Protein AF-A0A662KY91-F1 (afdb_monomer)

pLDDT: mean 83.4, std 20.39, range [31.28, 98.5]

Radius of gyration: 20.88 Å; Cα contacts (8 Å, |Δi|>4): 262; chains: 1; bounding box: 32×58×52 Å

Solvent-accessible surface area (backbone atoms only — not comparable to full-atom values): 8639 Å² total; per-residue (Å²): 140,82,84,77,81,86,78,85,77,77,88,60,92,88,46,69,69,67,54,53,57,55,54,56,56,57,57,70,71,52,70,97,70,86,84,88,83,86,52,98,46,57,72,46,75,67,44,75,39,77,42,75,89,84,44,33,33,39,35,35,22,29,34,36,45,90,47,102,51,43,22,20,36,40,35,37,24,41,82,86,67,49,78,77,49,74,45,73,75,46,98,53,47,27,42,46,78,48,68,49,73,60,87,64,37,36,40,36,31,31,40,36,57,78,52,101,88,41,69,36,57,32,46,35,38,28,37,85,88,71,49,65,74,32,42,34,44,72,99,40,73,47,75,114

Structure (mmCIF, N/CA/C/O backbone):
data_AF-A0A662KY91-F1
#
_entry.id   AF-A0A662KY91-F1
#
loop_
_atom_site.group_PDB
_atom_site.id
_atom_site.type_symbol
_atom_site.label_atom_id
_atom_site.label_alt_id
_atom_site.label_comp_id
_atom_site.label_asym_id
_atom_site.label_entity_id
_atom_site.label_seq_id
_atom_site.pdbx_PDB_ins_code
_atom_site.Cartn_x
_atom_site.Cartn_y
_atom_site.Cartn_z
_atom_site.occupancy
_atom_site.B_iso_or_equiv
_atom_site.auth_seq_id
_atom_site.auth_comp_id
_atom_site.auth_asym_id
_atom_site.auth_atom_id
_atom_site.pdbx_PDB_model_num
ATOM 1 N N . MET A 1 1 ? 10.732 13.216 19.078 1.00 33.41 1 MET A N 1
ATOM 2 C CA . MET A 1 1 ? 10.854 14.626 19.510 1.00 33.41 1 MET A CA 1
ATOM 3 C C . MET A 1 1 ? 9.968 15.454 18.587 1.00 33.41 1 MET A C 1
ATOM 5 O O . MET A 1 1 ? 10.326 15.620 17.434 1.00 33.41 1 MET A O 1
ATOM 9 N N . PHE A 1 2 ? 8.774 15.862 19.028 1.00 36.97 2 PHE A N 1
ATOM 10 C CA . PHE A 1 2 ? 7.861 16.677 18.212 1.00 36.97 2 PHE A CA 1
ATOM 11 C C . PHE A 1 2 ? 7.957 18.136 18.659 1.00 36.97 2 PHE A C 1
ATOM 13 O O . PHE A 1 2 ? 7.791 18.439 19.840 1.00 36.97 2 PHE A O 1
ATOM 20 N N . TYR A 1 3 ? 8.255 19.030 17.718 1.00 35.94 3 TYR A N 1
ATOM 21 C CA . TYR A 1 3 ? 8.242 20.470 17.944 1.00 35.94 3 TYR A CA 1
ATOM 22 C C . TYR A 1 3 ? 6.796 20.936 18.143 1.00 35.94 3 TYR A C 1
ATOM 24 O O . TYR A 1 3 ? 6.001 20.938 17.206 1.00 35.94 3 TYR A O 1
ATOM 32 N N . LEU A 1 4 ? 6.453 21.367 19.359 1.00 36.75 4 LEU A N 1
ATOM 33 C CA . LEU A 1 4 ? 5.312 22.257 19.560 1.00 36.75 4 LEU A CA 1
ATOM 34 C C . LEU A 1 4 ? 5.690 23.630 18.996 1.00 36.75 4 LEU A C 1
ATOM 36 O O . LEU A 1 4 ? 6.616 24.281 19.484 1.00 36.75 4 LEU A O 1
ATOM 40 N N . ASN A 1 5 ? 4.980 24.049 17.950 1.00 31.28 5 ASN A N 1
ATOM 41 C CA . ASN A 1 5 ? 5.149 25.350 17.320 1.00 31.28 5 ASN A CA 1
ATOM 42 C C . ASN A 1 5 ? 4.713 26.442 18.317 1.00 31.28 5 ASN A C 1
ATOM 44 O O . ASN A 1 5 ? 3.534 26.582 18.644 1.00 31.28 5 ASN A O 1
ATOM 48 N N . ARG A 1 6 ? 5.687 27.162 18.878 1.00 40.31 6 ARG A N 1
ATOM 49 C CA . ARG A 1 6 ? 5.543 28.006 20.076 1.00 40.31 6 ARG A CA 1
ATOM 50 C C . ARG A 1 6 ? 5.074 29.438 19.751 1.00 40.31 6 ARG A C 1
ATOM 52 O O . ARG A 1 6 ? 5.599 30.387 20.321 1.00 40.31 6 ARG A O 1
ATOM 59 N N . PHE A 1 7 ? 4.112 29.606 18.836 1.00 37.84 7 PHE A N 1
ATOM 60 C CA . PHE A 1 7 ? 3.674 30.936 18.361 1.00 37.84 7 PHE A CA 1
ATOM 61 C C . PHE A 1 7 ? 2.324 31.446 18.894 1.00 37.84 7 PHE A C 1
ATOM 63 O O . PHE A 1 7 ? 1.980 32.595 18.637 1.00 37.84 7 PHE A O 1
ATOM 70 N N . TYR A 1 8 ? 1.601 30.685 19.719 1.00 39.38 8 TYR A N 1
ATOM 71 C CA . TYR A 1 8 ? 0.371 31.168 20.365 1.00 39.38 8 TYR A CA 1
ATOM 72 C C . TYR A 1 8 ? 0.540 31.338 21.876 1.00 39.38 8 TYR A C 1
ATOM 74 O O . TYR A 1 8 ? -0.105 30.662 22.664 1.00 39.38 8 TYR A O 1
ATOM 82 N N . GLN A 1 9 ? 1.410 32.257 22.296 1.00 42.28 9 GLN A N 1
ATOM 83 C CA . GLN A 1 9 ? 1.286 32.890 23.615 1.00 42.28 9 GLN A CA 1
ATOM 84 C C . GLN A 1 9 ? 1.541 34.391 23.496 1.00 42.28 9 GLN A C 1
ATOM 86 O O . GLN A 1 9 ? 2.521 34.932 24.005 1.00 42.28 9 GLN A O 1
ATOM 91 N N . LYS A 1 10 ? 0.634 35.088 22.804 1.00 43.25 10 LYS A N 1
ATOM 92 C CA . LYS A 1 10 ? 0.486 36.531 22.990 1.00 43.25 10 LYS A CA 1
ATOM 93 C C . LYS A 1 10 ? -0.515 36.720 24.126 1.00 43.25 10 LYS A C 1
ATOM 95 O O . LYS A 1 10 ? -1.705 36.488 23.954 1.00 43.25 10 LYS A O 1
ATOM 100 N N . LYS A 1 11 ? 0.009 37.057 25.304 1.00 45.81 11 LYS A N 1
ATOM 101 C CA . LYS A 1 11 ? -0.740 37.308 26.539 1.00 45.81 11 LYS A CA 1
ATOM 102 C C . LYS A 1 11 ? -1.726 38.462 26.312 1.00 45.81 11 LYS A C 1
ATOM 104 O O . LYS A 1 11 ? -1.330 39.625 26.340 1.00 45.81 11 LYS A O 1
ATOM 109 N N . LEU A 1 12 ? -2.987 38.141 26.037 1.00 39.34 12 LEU A N 1
ATOM 110 C CA . LEU A 1 12 ? -4.095 39.090 26.068 1.00 39.34 12 LEU A CA 1
ATOM 111 C C . LEU A 1 12 ? -4.756 38.947 27.436 1.00 39.34 12 LEU A C 1
ATOM 113 O O . LEU A 1 12 ? -5.379 37.932 27.730 1.00 39.34 12 LEU A O 1
ATOM 117 N N . HIS A 1 13 ? -4.566 39.949 28.290 1.00 43.84 13 HIS A N 1
ATOM 118 C CA . HIS A 1 13 ? -5.242 40.015 29.579 1.00 43.84 13 HIS A CA 1
ATOM 119 C C . HIS A 1 13 ? -6.764 40.043 29.344 1.00 43.84 13 HIS A C 1
ATOM 121 O O . HIS A 1 13 ? -7.266 40.987 28.737 1.00 43.84 13 HIS A O 1
ATOM 127 N N . GLY A 1 14 ? -7.470 38.998 29.797 1.00 47.91 14 GLY A N 1
ATOM 128 C CA . GLY A 1 14 ? -8.937 38.892 29.760 1.00 47.91 14 GLY A CA 1
ATOM 129 C C . GLY A 1 14 ? -9.536 37.806 28.851 1.00 47.91 1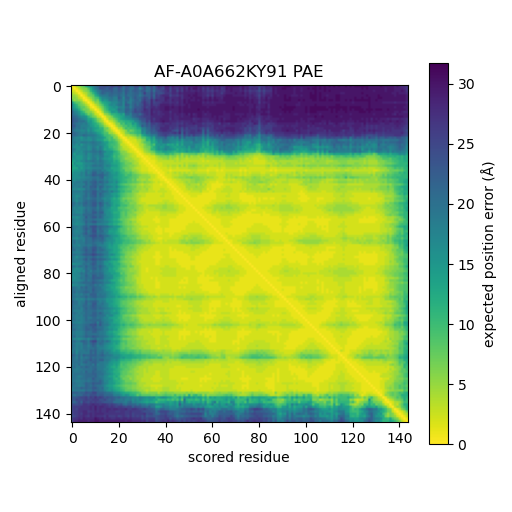4 GLY A C 1
ATOM 130 O O . GLY A 1 14 ? -10.755 37.730 28.763 1.00 47.91 14 GLY A O 1
ATOM 131 N N . VAL A 1 15 ? -8.727 36.969 28.185 1.00 49.81 15 VAL A N 1
ATOM 132 C CA . VAL A 1 15 ? -9.202 35.935 27.225 1.00 49.81 15 VAL A CA 1
ATOM 133 C C . VAL A 1 15 ? -8.972 34.495 27.726 1.00 49.81 15 VAL A C 1
ATOM 135 O O . VAL A 1 15 ? -9.188 33.530 26.996 1.00 49.81 15 VAL A O 1
ATOM 138 N N . ASP A 1 16 ? -8.541 34.329 28.978 1.00 53.62 16 ASP A N 1
ATOM 139 C CA . ASP A 1 16 ? -8.034 33.048 29.490 1.00 53.62 16 ASP A CA 1
ATOM 140 C C . ASP A 1 16 ? -9.100 31.927 29.520 1.00 53.62 16 ASP A C 1
ATOM 142 O O . ASP A 1 16 ? -8.768 30.768 29.286 1.00 53.62 16 ASP A O 1
ATOM 146 N N . GLU A 1 17 ? -10.387 32.249 29.706 1.00 50.28 17 GLU A N 1
ATOM 147 C CA . GLU A 1 17 ? -11.482 31.257 29.699 1.00 50.28 17 GLU A CA 1
ATOM 148 C C . GLU A 1 17 ? -11.971 30.873 28.292 1.00 50.28 17 GLU A C 1
ATOM 150 O O . GLU A 1 17 ? -12.304 29.713 28.044 1.00 50.28 17 GLU A O 1
ATOM 155 N N . ILE A 1 18 ? -11.983 31.816 27.342 1.00 49.41 18 ILE A N 1
ATOM 156 C CA . ILE A 1 18 ? -12.466 31.562 25.972 1.00 49.41 18 ILE A CA 1
ATOM 157 C C . ILE A 1 18 ? -11.443 30.719 25.194 1.00 49.41 18 ILE A C 1
ATOM 159 O O . ILE A 1 18 ? -11.827 29.809 24.463 1.00 49.41 18 ILE A O 1
ATOM 163 N N . VAL A 1 19 ? -10.141 30.951 25.404 1.00 54.84 19 VAL A N 1
ATOM 164 C CA . VAL A 1 19 ? -9.068 30.166 24.761 1.00 54.84 19 VAL A CA 1
ATOM 165 C C . VAL A 1 19 ? -8.931 28.766 25.379 1.00 54.84 19 VAL A C 1
ATOM 167 O O . VAL A 1 19 ? -8.580 27.816 24.680 1.00 54.84 19 VAL A O 1
ATOM 170 N N . ALA A 1 20 ? -9.225 28.599 26.674 1.00 50.56 20 ALA A N 1
ATOM 171 C CA . ALA A 1 20 ? -9.127 27.298 27.342 1.00 50.56 20 ALA A CA 1
ATOM 172 C C . ALA A 1 20 ? -10.150 26.276 26.812 1.00 50.56 20 ALA A C 1
ATOM 174 O O . ALA A 1 20 ? -9.800 25.109 26.613 1.00 50.56 20 ALA A O 1
ATOM 175 N N . ASN A 1 21 ? -11.382 26.713 26.528 1.00 51.31 21 ASN A N 1
ATOM 176 C CA . ASN A 1 21 ? -12.410 25.849 25.939 1.00 51.31 21 ASN A CA 1
ATOM 177 C C . ASN A 1 21 ? -12.058 25.440 24.499 1.00 51.31 21 ASN A C 1
ATOM 179 O O . ASN A 1 21 ? -12.164 24.261 24.161 1.00 51.31 21 ASN A O 1
ATOM 183 N N . ASP A 1 22 ? -11.527 26.370 23.702 1.00 59.88 22 ASP A N 1
ATOM 184 C CA . ASP A 1 22 ? -11.121 26.138 22.308 1.00 59.88 22 ASP A CA 1
ATOM 185 C C . ASP A 1 22 ? -9.958 25.121 22.200 1.00 59.88 22 ASP A C 1
ATOM 187 O O . ASP A 1 22 ? -9.944 24.219 21.359 1.00 59.88 22 ASP A O 1
ATOM 191 N N . LEU A 1 23 ? -9.010 25.154 23.146 1.00 61.56 23 LEU A N 1
ATOM 192 C CA . LEU A 1 23 ? -7.914 24.176 23.222 1.00 61.56 23 LEU A CA 1
ATOM 193 C C . LEU A 1 23 ? -8.380 22.752 23.575 1.00 61.56 23 LEU A C 1
ATOM 195 O O . LEU A 1 23 ? -7.722 21.782 23.184 1.00 61.56 23 LEU A O 1
ATOM 199 N N . SER A 1 24 ? -9.487 22.603 24.309 1.00 64.50 24 SER A N 1
ATOM 200 C CA . SER A 1 24 ? -10.045 21.290 24.663 1.00 64.50 24 SER A CA 1
ATOM 201 C C . SER A 1 24 ? -10.682 20.589 23.457 1.00 64.50 24 SER A C 1
ATOM 203 O O . SER A 1 24 ? -10.538 19.375 23.291 1.00 64.50 24 SER A O 1
ATOM 205 N N . ASP A 1 25 ? -11.292 21.354 22.551 1.00 67.94 25 ASP A N 1
ATOM 206 C CA . ASP A 1 25 ? -11.860 20.835 21.309 1.00 67.94 25 ASP A CA 1
ATOM 207 C C . ASP A 1 25 ? -10.765 20.489 20.291 1.00 67.94 25 ASP A C 1
ATOM 209 O O . ASP A 1 25 ? -10.853 19.464 19.611 1.00 67.94 25 ASP A O 1
ATOM 213 N N . LEU A 1 26 ? -9.648 21.225 20.286 1.00 66.19 26 LEU A N 1
ATOM 214 C CA . LEU A 1 26 ? -8.447 20.852 19.526 1.00 66.19 26 LEU A CA 1
ATOM 215 C C . LEU A 1 26 ? -7.823 19.527 19.998 1.00 66.19 26 LEU A C 1
ATOM 217 O O . LEU A 1 26 ? -7.213 18.811 19.201 1.00 66.19 26 LEU A O 1
ATOM 221 N N . GLN A 1 27 ? -7.977 19.155 21.274 1.00 65.62 27 GLN A N 1
ATOM 222 C CA . GLN A 1 27 ? -7.542 17.837 21.750 1.00 65.62 27 GLN A CA 1
ATOM 223 C C . GLN A 1 27 ? -8.408 16.699 21.195 1.00 65.62 27 GLN A C 1
ATOM 225 O O . GLN A 1 27 ? -7.875 15.613 20.972 1.00 65.62 27 GLN A O 1
ATOM 230 N N . LYS A 1 28 ? -9.693 16.945 20.896 1.00 69.31 28 LYS A N 1
ATOM 231 C CA . LYS A 1 28 ? -10.591 15.968 20.247 1.00 69.31 28 LYS A CA 1
ATOM 232 C C . LYS A 1 28 ? -10.263 15.749 18.767 1.00 69.31 28 LYS A C 1
ATOM 234 O O . LYS A 1 28 ? -10.613 14.709 18.219 1.00 69.31 28 LYS A O 1
ATOM 239 N N . LEU A 1 29 ? -9.574 16.698 18.130 1.00 78.56 29 LEU A N 1
ATOM 240 C CA . LEU A 1 29 ? -9.100 16.583 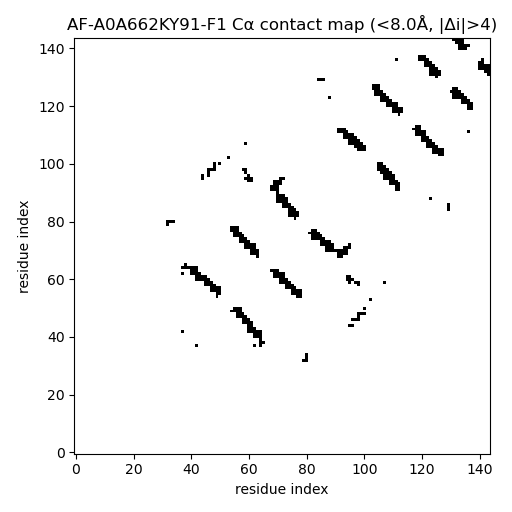16.745 1.00 78.56 29 LEU A CA 1
ATOM 241 C C . LEU A 1 29 ? -7.805 15.769 16.614 1.00 78.56 29 LEU A C 1
ATOM 243 O O . LEU A 1 29 ? -7.369 15.483 15.497 1.00 78.56 29 LEU A O 1
ATOM 247 N N . LYS A 1 30 ? -7.169 15.390 17.730 1.00 79.44 30 LYS A N 1
ATOM 248 C CA . LYS A 1 30 ? -5.980 14.539 17.688 1.00 79.44 30 LYS A CA 1
ATOM 249 C C . LYS A 1 30 ? -6.378 13.120 17.272 1.00 79.44 30 LYS A C 1
ATOM 251 O O . LYS A 1 30 ? -7.332 12.571 17.827 1.00 79.44 30 LYS A O 1
ATOM 256 N N . PRO A 1 31 ? -5.650 12.497 16.331 1.00 86.38 31 PRO A N 1
ATOM 257 C CA . PRO A 1 31 ? -5.912 11.111 15.979 1.00 86.38 31 PRO A CA 1
ATOM 258 C C . PRO A 1 31 ? -5.680 10.214 17.203 1.00 86.38 31 PRO A C 1
ATOM 260 O O . PRO A 1 31 ? -4.774 10.469 17.998 1.00 86.38 31 PRO A O 1
ATOM 263 N N . LYS A 1 32 ? -6.487 9.152 17.349 1.00 88.12 32 LYS A N 1
ATOM 264 C CA . LYS A 1 32 ? -6.322 8.173 18.442 1.00 88.12 32 LYS A CA 1
ATOM 265 C C . LYS A 1 32 ? -4.931 7.537 18.430 1.00 88.12 32 LYS A C 1
ATOM 267 O O . LYS A 1 32 ? -4.348 7.313 19.483 1.00 88.12 32 LYS A O 1
ATOM 272 N N . TRP A 1 33 ? -4.416 7.274 17.236 1.00 92.81 33 TRP A N 1
ATOM 273 C CA . TRP A 1 33 ? -3.054 6.835 16.980 1.00 92.81 33 TRP A CA 1
ATOM 274 C C . TRP A 1 33 ? -2.608 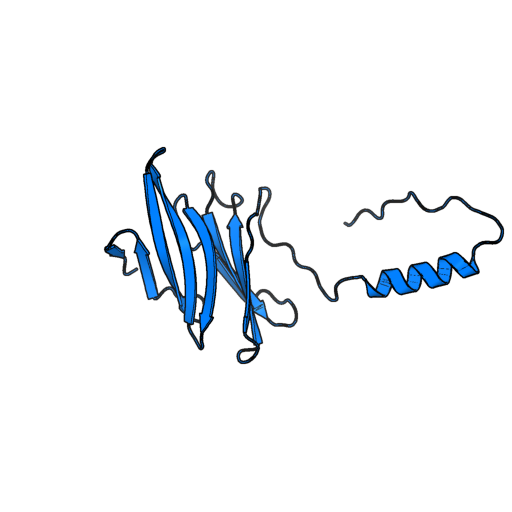7.374 15.621 1.00 92.81 33 TRP A C 1
ATOM 276 O O . TRP A 1 33 ? -3.433 7.648 14.747 1.00 92.81 33 TRP A O 1
ATOM 286 N N . SER A 1 34 ? -1.301 7.531 15.439 1.00 91.50 34 SER A N 1
ATOM 287 C CA . SER A 1 34 ? -0.695 7.792 14.137 1.00 91.50 34 SER A CA 1
ATOM 288 C C . SER A 1 34 ? 0.617 7.026 14.018 1.00 91.50 34 SER A C 1
ATOM 290 O O . SER A 1 34 ? 1.389 6.933 14.973 1.00 91.50 34 SER A O 1
ATOM 292 N N . HIS A 1 35 ? 0.861 6.484 12.828 1.00 88.75 35 HIS A N 1
ATOM 293 C CA . HIS A 1 35 ? 2.094 5.788 12.493 1.00 88.75 35 HIS A CA 1
ATOM 294 C C . HIS A 1 35 ? 2.682 6.368 11.216 1.00 88.75 35 HIS A C 1
ATOM 296 O O . HIS A 1 35 ? 1.960 6.705 10.279 1.00 88.75 35 HIS A O 1
ATOM 302 N N . PHE A 1 36 ? 4.006 6.461 11.203 1.00 91.62 36 PHE A N 1
ATOM 303 C CA . PHE A 1 36 ? 4.785 6.730 10.007 1.00 91.62 36 PHE A CA 1
ATOM 304 C C . PHE A 1 36 ? 5.440 5.419 9.592 1.00 91.62 36 PHE A C 1
ATOM 306 O O . PHE A 1 36 ? 5.884 4.647 10.444 1.00 91.62 36 PHE A O 1
ATOM 313 N N . TRP A 1 37 ? 5.476 5.163 8.293 1.00 95.75 37 TRP A N 1
ATOM 314 C CA . TRP A 1 37 ? 6.145 4.008 7.721 1.00 95.75 37 TRP A CA 1
ATOM 315 C C . TRP A 1 37 ? 6.905 4.460 6.481 1.00 95.75 37 TRP A C 1
ATOM 317 O O . TRP A 1 37 ? 6.378 5.255 5.706 1.00 95.75 37 TRP A O 1
ATOM 327 N N . GLY A 1 38 ? 8.132 3.971 6.326 1.00 94.81 38 GLY A N 1
ATOM 328 C CA . GLY A 1 38 ? 9.077 4.438 5.318 1.00 94.81 38 GLY A CA 1
ATOM 329 C C . GLY A 1 38 ? 10.476 4.593 5.907 1.00 94.81 38 GLY A C 1
ATOM 330 O O . GLY A 1 38 ? 10.747 4.128 7.018 1.00 94.81 38 GLY A O 1
ATOM 331 N N . GLY A 1 39 ? 11.356 5.239 5.153 1.00 93.94 39 GLY A N 1
ATOM 332 C CA . GLY A 1 39 ? 12.706 5.608 5.577 1.00 93.94 39 GLY A CA 1
ATOM 333 C C . GLY A 1 39 ? 12.971 7.085 5.300 1.00 93.94 39 GLY A C 1
ATOM 334 O O . GLY A 1 39 ? 12.064 7.907 5.368 1.00 93.94 39 GLY A O 1
ATOM 335 N N . ASP A 1 40 ? 14.215 7.427 4.969 1.00 92.19 40 ASP A N 1
ATOM 336 C CA . ASP A 1 40 ? 14.641 8.829 4.835 1.00 92.19 40 ASP A CA 1
ATOM 337 C C . ASP A 1 40 ? 14.280 9.471 3.479 1.00 92.19 40 ASP A C 1
ATOM 339 O O . ASP A 1 40 ? 14.744 10.567 3.160 1.00 92.19 40 ASP A O 1
ATOM 343 N N . HIS A 1 41 ? 13.482 8.793 2.651 1.00 94.19 41 HIS A N 1
ATOM 344 C CA . HIS A 1 41 ? 13.035 9.292 1.352 1.00 94.19 41 HIS A CA 1
ATOM 345 C C . HIS A 1 41 ? 11.505 9.357 1.277 1.00 94.19 41 HIS A C 1
ATOM 347 O O . HIS A 1 41 ? 10.795 9.322 2.269 1.00 94.19 41 HIS A O 1
ATOM 353 N N . MET A 1 42 ? 10.997 9.584 0.069 1.00 91.69 42 MET A N 1
ATOM 354 C CA . MET A 1 42 ? 9.596 9.869 -0.187 1.00 91.69 42 MET A CA 1
ATOM 355 C C . MET A 1 42 ? 8.740 8.600 -0.212 1.00 91.69 42 MET A C 1
ATOM 357 O O . MET A 1 42 ? 9.001 7.679 -0.992 1.00 91.69 42 MET A O 1
ATOM 361 N N . GLU A 1 43 ? 7.624 8.659 0.511 1.00 95.75 43 GLU A N 1
ATOM 362 C CA . GLU A 1 43 ? 6.439 7.828 0.315 1.00 95.75 43 GLU A CA 1
ATOM 363 C C . GLU A 1 43 ? 5.311 8.656 -0.311 1.00 95.75 43 GLU A C 1
ATOM 365 O O . GLU A 1 43 ? 5.080 9.808 0.065 1.00 95.75 43 GLU A O 1
ATOM 370 N N . ARG A 1 44 ? 4.592 8.087 -1.284 1.00 95.12 44 ARG A N 1
ATOM 371 C CA . ARG A 1 44 ? 3.503 8.789 -1.981 1.00 95.12 44 ARG A CA 1
ATOM 372 C C . ARG A 1 44 ? 2.395 7.860 -2.466 1.00 95.12 44 ARG A C 1
ATOM 374 O O . ARG A 1 44 ? 2.540 6.641 -2.478 1.00 95.12 44 ARG A O 1
ATOM 381 N N . GLU A 1 45 ? 1.300 8.483 -2.905 1.00 95.31 45 GLU A N 1
ATOM 382 C CA . GLU A 1 45 ? 0.192 7.844 -3.636 1.00 95.31 45 GLU A CA 1
ATOM 383 C C . GLU A 1 45 ? -0.500 6.708 -2.869 1.00 95.31 45 GLU A C 1
ATOM 385 O O . GLU A 1 45 ? -0.993 5.748 -3.467 1.00 95.31 45 GLU A O 1
ATOM 390 N N . SER A 1 46 ? -0.593 6.840 -1.543 1.00 95.56 46 SER A N 1
ATOM 391 C CA . SER A 1 46 ? -1.152 5.797 -0.692 1.00 95.56 46 SER A CA 1
ATOM 392 C C . SER A 1 46 ? -2.618 5.467 -1.010 1.00 95.56 46 SER A C 1
ATOM 394 O O . SER A 1 46 ? -3.398 6.300 -1.491 1.00 95.56 46 SER A O 1
ATOM 396 N N . LYS A 1 47 ? -2.983 4.206 -0.776 1.00 97.75 47 LYS A N 1
ATOM 397 C CA . LYS A 1 47 ? -4.342 3.656 -0.830 1.00 97.75 47 LYS A CA 1
ATOM 398 C C . LYS A 1 47 ? -4.605 2.911 0.467 1.00 97.75 47 LYS A C 1
ATOM 400 O O . LYS A 1 47 ? -3.679 2.371 1.063 1.00 97.75 47 LYS A O 1
ATOM 405 N N . ILE A 1 48 ? -5.864 2.870 0.883 1.00 97.69 48 ILE A N 1
ATOM 406 C CA . ILE A 1 48 ? -6.291 2.186 2.101 1.00 97.69 48 ILE A CA 1
ATOM 407 C C . ILE A 1 48 ? -7.477 1.278 1.798 1.00 97.69 48 ILE A C 1
ATOM 409 O O . ILE A 1 48 ? -8.377 1.655 1.048 1.00 97.69 48 ILE A O 1
ATOM 413 N N . TYR A 1 49 ? -7.483 0.105 2.417 1.00 98.25 49 TYR A N 1
ATOM 414 C CA . TYR A 1 49 ? -8.627 -0.790 2.477 1.00 98.25 49 TYR A CA 1
ATOM 415 C C . TYR A 1 49 ? -8.829 -1.244 3.923 1.00 98.25 49 TYR A C 1
ATOM 417 O O . TYR A 1 49 ? -7.877 -1.665 4.575 1.00 98.25 49 TYR A O 1
ATOM 425 N N . VAL A 1 50 ? -10.057 -1.150 4.436 1.00 97.94 50 VAL A N 1
ATOM 426 C CA . VAL A 1 50 ? -10.397 -1.591 5.796 1.00 97.94 50 VAL A CA 1
ATOM 427 C C . VAL A 1 50 ? -11.276 -2.827 5.696 1.00 97.94 50 VAL A C 1
ATOM 429 O O . VAL A 1 50 ? -12.453 -2.726 5.350 1.00 97.94 50 VAL A O 1
ATOM 432 N N . ASP A 1 51 ? -10.704 -3.976 6.037 1.00 96.38 51 ASP A N 1
ATOM 433 C CA . ASP A 1 51 ? -11.438 -5.226 6.172 1.00 96.38 51 ASP A CA 1
ATOM 434 C C . ASP A 1 51 ? -12.032 -5.298 7.583 1.00 96.38 51 ASP A C 1
ATOM 436 O O . ASP A 1 51 ? -11.339 -5.534 8.577 1.00 96.38 51 ASP A O 1
ATOM 440 N N . LYS A 1 52 ? -13.335 -5.033 7.683 1.00 94.31 52 LYS A N 1
ATOM 441 C CA . LYS A 1 52 ? -14.044 -5.030 8.969 1.00 94.31 52 LYS A CA 1
ATOM 442 C C . LYS A 1 52 ? -14.287 -6.434 9.510 1.00 94.31 52 LYS A C 1
ATOM 444 O O . LYS A 1 52 ? -14.393 -6.576 10.727 1.00 94.31 52 LYS A O 1
ATOM 449 N N . GLU A 1 53 ? -14.395 -7.426 8.633 1.00 94.56 53 GLU A N 1
ATOM 450 C CA . GLU A 1 53 ? -14.693 -8.805 9.013 1.00 94.56 53 GLU A CA 1
ATOM 451 C C . GLU A 1 53 ? -13.453 -9.447 9.628 1.00 94.56 53 GLU A C 1
ATOM 453 O O . GLU A 1 53 ? -13.512 -9.978 10.736 1.00 94.56 53 GLU A O 1
ATOM 458 N N . GLN A 1 54 ? -12.304 -9.283 8.975 1.00 95.25 54 GLN A N 1
ATOM 459 C CA . GLN A 1 54 ? -11.027 -9.792 9.478 1.00 95.25 54 GLN A CA 1
ATOM 460 C C . GLN A 1 54 ? -10.311 -8.840 10.435 1.00 95.25 54 GLN A C 1
ATOM 462 O O . GLN A 1 54 ? -9.338 -9.224 11.077 1.00 95.25 54 GLN A O 1
ATOM 467 N N . ARG A 1 55 ? -10.815 -7.608 10.570 1.00 96.31 55 ARG A N 1
ATOM 468 C CA . ARG A 1 55 ? -10.284 -6.561 11.456 1.00 96.31 55 ARG A CA 1
ATOM 469 C C . ARG A 1 55 ? -8.864 -6.119 11.097 1.00 96.31 55 ARG A C 1
ATOM 471 O O . ARG A 1 55 ? -8.041 -5.873 11.982 1.00 96.31 55 ARG A O 1
ATOM 478 N N . TYR A 1 56 ? -8.621 -5.927 9.806 1.00 97.44 56 TYR A N 1
ATOM 479 C CA . TYR A 1 56 ? -7.343 -5.455 9.286 1.00 97.44 56 TYR A CA 1
ATOM 480 C C . TYR A 1 56 ? -7.484 -4.166 8.486 1.00 97.44 56 TYR A C 1
ATOM 482 O O . TYR A 1 56 ? -8.519 -3.871 7.886 1.00 97.44 56 TYR A O 1
ATOM 490 N N . ILE A 1 57 ? -6.404 -3.394 8.464 1.00 98.06 57 ILE A N 1
ATOM 491 C CA . ILE A 1 57 ? -6.222 -2.250 7.579 1.00 98.06 57 ILE A CA 1
ATOM 492 C C . ILE A 1 57 ? -5.072 -2.596 6.647 1.00 98.06 57 ILE A C 1
ATOM 494 O O . ILE A 1 57 ? -3.946 -2.811 7.092 1.00 98.06 57 ILE A O 1
ATOM 498 N N . TYR A 1 58 ? -5.344 -2.612 5.351 1.00 98.44 58 TYR A N 1
ATOM 499 C CA . TYR A 1 58 ? -4.314 -2.711 4.333 1.00 98.44 58 TYR A CA 1
ATOM 500 C C . TYR A 1 58 ? -4.000 -1.322 3.803 1.00 98.44 58 TYR A C 1
ATOM 502 O O . TYR A 1 58 ? -4.905 -0.541 3.501 1.00 98.44 58 TYR A O 1
ATOM 510 N N . VAL A 1 59 ? -2.714 -1.017 3.673 1.00 98.44 59 VAL A N 1
ATOM 511 C CA . VAL A 1 59 ? -2.243 0.226 3.062 1.00 98.44 59 VAL A CA 1
ATOM 512 C C . VAL A 1 59 ? -1.265 -0.131 1.964 1.00 98.44 59 VAL A C 1
ATOM 514 O O . VAL A 1 59 ? -0.314 -0.865 2.205 1.00 98.44 59 VAL A O 1
ATOM 517 N N . SER A 1 60 ? -1.469 0.394 0.765 1.00 98.25 60 SER A N 1
ATOM 518 C CA . SER A 1 60 ? -0.463 0.331 -0.293 1.00 98.25 60 SER A CA 1
ATOM 519 C C . SER A 1 60 ? 0.005 1.729 -0.643 1.00 98.25 60 SER A C 1
ATOM 521 O O . SER A 1 60 ? -0.649 2.719 -0.315 1.00 98.25 60 SER A O 1
ATOM 523 N N . GLY A 1 61 ? 1.152 1.820 -1.292 1.00 98.19 61 GLY A N 1
ATOM 524 C CA . GLY A 1 61 ? 1.693 3.073 -1.789 1.00 98.19 61 GLY A CA 1
ATOM 525 C C . GLY A 1 61 ? 3.021 2.844 -2.484 1.00 98.19 61 GLY A C 1
ATOM 526 O O . GLY A 1 61 ? 3.423 1.707 -2.732 1.00 98.19 61 GLY A O 1
ATOM 527 N N . ASN A 1 62 ? 3.696 3.940 -2.793 1.00 97.81 62 ASN A N 1
ATOM 528 C CA . ASN A 1 62 ? 4.979 3.942 -3.474 1.00 97.81 62 ASN A CA 1
ATOM 529 C C . ASN A 1 62 ? 6.051 4.484 -2.526 1.00 97.81 62 ASN A C 1
ATOM 531 O O . ASN A 1 62 ? 5.845 5.538 -1.927 1.00 97.81 62 ASN A O 1
ATOM 535 N N . THR A 1 63 ? 7.179 3.786 -2.391 1.00 97.88 63 THR A N 1
ATOM 536 C CA . THR A 1 63 ? 8.325 4.189 -1.561 1.00 97.88 63 THR A CA 1
ATOM 537 C C . THR A 1 63 ? 9.585 4.328 -2.407 1.00 97.88 63 THR A C 1
ATOM 539 O O . THR A 1 63 ? 9.813 3.550 -3.333 1.00 97.88 63 THR A O 1
ATOM 542 N N . ARG A 1 64 ? 10.422 5.316 -2.085 1.00 96.56 64 ARG A N 1
ATO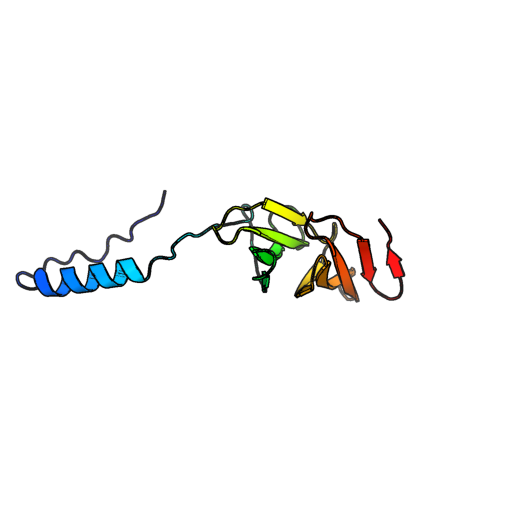M 543 C CA . ARG A 1 64 ? 11.805 5.433 -2.577 1.00 96.56 64 ARG A CA 1
ATOM 544 C C . ARG A 1 64 ? 12.826 5.252 -1.444 1.00 96.56 64 ARG A C 1
ATOM 546 O O . ARG A 1 64 ? 13.972 5.664 -1.563 1.00 96.56 64 ARG A O 1
ATOM 553 N N . SER A 1 65 ? 12.405 4.686 -0.316 1.00 95.38 65 SER A N 1
ATOM 554 C CA . SER A 1 65 ? 13.221 4.627 0.902 1.00 95.38 65 SER A CA 1
ATOM 555 C C . SER A 1 65 ? 14.167 3.438 0.975 1.00 95.38 65 SER A C 1
ATOM 557 O O . SER A 1 65 ? 15.137 3.488 1.724 1.00 95.38 65 SER A O 1
ATOM 559 N N . PHE A 1 66 ? 13.927 2.386 0.191 1.00 93.56 66 PHE A N 1
ATOM 560 C CA . PHE A 1 66 ? 14.718 1.150 0.260 1.00 93.56 66 PHE A CA 1
ATOM 561 C C . PHE A 1 66 ? 15.570 0.892 -0.982 1.00 93.56 66 PHE A C 1
ATOM 563 O O . PHE A 1 66 ? 16.355 -0.050 -0.991 1.00 93.56 66 PHE A O 1
ATOM 570 N N . ASN A 1 67 ? 15.426 1.718 -2.022 1.00 93.38 67 ASN A N 1
ATOM 571 C CA . ASN A 1 67 ? 16.148 1.606 -3.284 1.00 93.38 67 ASN A CA 1
ATOM 572 C C . ASN A 1 67 ? 16.273 2.973 -3.972 1.00 93.38 67 ASN A C 1
ATOM 574 O O . ASN A 1 67 ? 15.583 3.933 -3.639 1.00 93.38 67 ASN A O 1
ATOM 578 N N . ASN A 1 68 ? 17.134 3.052 -4.990 1.00 94.44 68 ASN A N 1
ATOM 579 C CA . ASN A 1 68 ? 17.348 4.285 -5.761 1.00 94.44 68 ASN A CA 1
ATOM 580 C C . ASN A 1 68 ? 16.182 4.637 -6.711 1.00 94.44 68 ASN A C 1
ATOM 582 O O . ASN A 1 68 ? 16.135 5.750 -7.249 1.00 94.44 68 ASN A O 1
ATOM 586 N N . PHE A 1 69 ? 15.244 3.706 -6.888 1.00 94.88 69 PHE A N 1
ATOM 587 C CA . PHE A 1 69 ? 14.034 3.808 -7.702 1.00 94.88 69 PHE A CA 1
ATOM 588 C C . PHE A 1 69 ? 12.779 3.621 -6.840 1.00 94.88 69 PHE A C 1
ATOM 590 O O . PHE A 1 69 ? 12.860 3.216 -5.681 1.00 94.88 69 PHE A O 1
ATOM 597 N N . VAL A 1 70 ? 11.615 3.947 -7.404 1.00 96.69 70 VAL A N 1
ATOM 598 C CA . VAL A 1 70 ? 10.331 3.818 -6.707 1.00 96.69 70 VAL A CA 1
ATOM 599 C C . VAL A 1 70 ? 9.861 2.366 -6.719 1.00 96.69 70 VAL A C 1
ATOM 601 O O . VAL A 1 70 ? 9.911 1.707 -7.755 1.00 96.69 70 VAL A O 1
ATOM 604 N N . GLN A 1 71 ? 9.384 1.884 -5.574 1.00 97.12 71 GLN A N 1
ATOM 605 C CA . GLN A 1 71 ? 8.809 0.553 -5.425 1.00 97.12 71 GLN A CA 1
ATOM 606 C C . GLN A 1 71 ? 7.419 0.598 -4.790 1.00 97.12 71 GLN A C 1
ATOM 608 O O . GLN A 1 71 ? 7.194 1.370 -3.854 1.00 97.12 71 GLN A O 1
ATOM 613 N N . PRO A 1 72 ? 6.501 -0.276 -5.228 1.00 97.50 72 PRO A N 1
ATOM 614 C CA . PRO A 1 72 ? 5.214 -0.447 -4.585 1.00 97.50 72 PRO A CA 1
ATOM 615 C C . PRO A 1 72 ? 5.368 -1.234 -3.279 1.00 97.50 72 PRO A C 1
ATOM 617 O O . PRO A 1 72 ? 6.077 -2.243 -3.225 1.00 97.50 72 PRO A O 1
ATOM 620 N N . PHE A 1 73 ? 4.664 -0.809 -2.234 1.00 97.75 73 PHE A N 1
ATOM 621 C CA . PHE A 1 73 ? 4.592 -1.507 -0.953 1.00 97.75 73 PHE A CA 1
ATOM 622 C C . PHE A 1 73 ? 3.158 -1.913 -0.600 1.00 97.75 73 PHE A C 1
ATOM 624 O O . PHE A 1 73 ? 2.189 -1.325 -1.085 1.00 97.75 73 PHE A O 1
ATOM 631 N N . LEU A 1 74 ? 3.043 -2.898 0.288 1.00 98.50 74 LEU A N 1
ATOM 632 C CA . LEU A 1 74 ? 1.814 -3.306 0.963 1.00 98.50 74 LEU A CA 1
ATOM 633 C C . LEU A 1 74 ? 2.090 -3.457 2.458 1.00 98.50 74 LEU A C 1
ATOM 635 O O . LEU A 1 74 ? 3.019 -4.161 2.848 1.00 98.50 74 LEU A O 1
ATOM 639 N N . LEU A 1 75 ? 1.266 -2.828 3.281 1.00 98.50 75 LEU A N 1
ATOM 640 C CA . LEU A 1 75 ? 1.284 -2.897 4.736 1.00 98.50 75 LEU A CA 1
ATOM 641 C C . LEU A 1 75 ? -0.003 -3.552 5.212 1.00 98.50 75 LEU A C 1
ATOM 643 O O . LEU A 1 75 ? -1.067 -3.319 4.629 1.00 98.50 75 LEU A O 1
ATOM 647 N N . LYS A 1 76 ? 0.093 -4.288 6.314 1.00 98.44 76 LYS A N 1
ATOM 648 C CA . LYS A 1 76 ? -1.058 -4.752 7.079 1.00 98.44 76 LYS A CA 1
ATOM 649 C C . LYS A 1 76 ? -0.957 -4.250 8.509 1.00 98.44 76 LYS A C 1
ATOM 651 O O . LYS A 1 76 ? 0.062 -4.452 9.168 1.00 98.44 76 LYS A O 1
ATOM 656 N N . TYR A 1 77 ? -2.035 -3.642 8.978 1.00 98.25 77 TYR A N 1
ATOM 657 C CA . TYR A 1 77 ? -2.202 -3.208 10.354 1.00 98.25 77 TYR A CA 1
ATOM 658 C C . TYR A 1 77 ? -3.421 -3.865 11.004 1.00 98.25 77 TYR A C 1
ATOM 660 O O . TYR A 1 77 ? -4.417 -4.138 10.327 1.00 98.25 77 TYR A O 1
ATOM 668 N N . GLY A 1 78 ? -3.383 -4.024 12.324 1.00 97.38 78 GLY A N 1
ATOM 669 C CA . GLY A 1 78 ? -4.581 -4.217 13.136 1.00 97.38 78 GLY A CA 1
ATOM 670 C C . GLY A 1 78 ? -5.405 -2.925 13.249 1.00 97.38 78 GLY A C 1
ATOM 671 O O . GLY A 1 78 ? -4.896 -1.817 13.058 1.00 97.38 78 GLY A O 1
ATOM 672 N N . LEU A 1 79 ? -6.697 -3.031 13.597 1.00 95.94 79 LEU A N 1
ATOM 673 C CA . LEU A 1 79 ? -7.562 -1.848 13.816 1.00 95.94 79 LEU A CA 1
ATOM 674 C C . LEU A 1 79 ? -7.105 -0.947 14.984 1.00 95.94 79 LEU A C 1
ATOM 676 O O . LEU A 1 79 ? -7.575 0.187 15.116 1.00 95.94 79 LEU A O 1
ATOM 680 N N . ASP A 1 80 ? -6.224 -1.447 15.846 1.00 94.62 80 ASP A N 1
ATOM 681 C CA . ASP A 1 80 ? -5.588 -0.698 16.932 1.00 94.62 80 ASP A CA 1
ATOM 682 C C . ASP A 1 80 ? -4.373 0.129 16.474 1.00 94.62 80 ASP A C 1
ATOM 684 O O . ASP A 1 80 ? -3.827 0.889 17.272 1.00 94.62 80 ASP A O 1
ATOM 688 N N . GLY A 1 81 ? -3.982 0.019 15.200 1.00 95.06 81 GLY A N 1
ATOM 689 C CA . GLY A 1 81 ? -2.831 0.703 14.614 1.00 95.06 81 GLY A CA 1
ATOM 690 C C . GLY A 1 81 ? -1.534 -0.110 14.649 1.00 95.06 81 GLY A C 1
ATOM 691 O O . GLY A 1 81 ? -0.525 0.356 14.125 1.00 95.06 81 GLY A O 1
ATOM 692 N N . SER A 1 82 ? -1.527 -1.323 15.212 1.00 96.19 82 SER A N 1
ATOM 693 C CA . SER A 1 82 ? -0.329 -2.171 15.235 1.00 96.19 82 SER A CA 1
ATOM 694 C C . SER A 1 82 ? 0.060 -2.631 13.825 1.00 96.19 82 SER A C 1
ATOM 696 O O . SER A 1 82 ? -0.779 -3.126 13.080 1.00 96.19 82 SER A O 1
ATOM 698 N N . LEU A 1 83 ? 1.326 -2.451 13.427 1.00 97.88 83 LEU A N 1
ATOM 699 C CA . LEU A 1 83 ? 1.840 -2.972 12.154 1.00 97.88 83 LEU A CA 1
ATOM 700 C C . LEU A 1 83 ? 2.129 -4.469 12.304 1.00 97.88 83 LEU A C 1
ATOM 702 O O . LEU A 1 83 ? 3.006 -4.842 13.081 1.00 97.88 83 LEU A O 1
ATOM 706 N N . GLU A 1 84 ? 1.443 -5.311 11.535 1.00 98.06 84 GLU A N 1
ATOM 707 C CA . GLU A 1 84 ? 1.660 -6.763 11.554 1.00 98.06 84 GLU A CA 1
ATOM 708 C C . GLU A 1 84 ? 2.792 -7.172 10.617 1.00 98.06 84 GLU A C 1
ATOM 710 O O . GLU A 1 84 ? 3.700 -7.909 10.997 1.00 98.06 84 GLU A O 1
ATOM 715 N N . TRP A 1 85 ? 2.749 -6.688 9.375 1.00 98.44 85 TRP A N 1
ATOM 716 C CA . TRP A 1 85 ? 3.784 -6.955 8.386 1.00 98.44 85 TRP A CA 1
ATOM 717 C C . TRP A 1 85 ? 3.785 -5.920 7.263 1.00 98.44 85 TRP A C 1
ATOM 719 O O . TRP A 1 85 ? 2.818 -5.188 7.045 1.00 98.44 85 TRP A O 1
ATOM 729 N N . TYR A 1 86 ? 4.886 -5.904 6.509 1.00 97.94 86 TYR A N 1
ATOM 730 C CA . TYR A 1 86 ? 4.988 -5.192 5.240 1.00 97.94 86 TYR A CA 1
ATOM 731 C C . TYR A 1 86 ? 5.587 -6.080 4.143 1.00 97.94 86 TYR A C 1
ATOM 733 O O . TYR A 1 86 ? 6.289 -7.060 4.420 1.00 97.94 86 TYR A O 1
ATOM 741 N N . ARG A 1 87 ? 5.310 -5.727 2.889 1.00 97.75 87 ARG A N 1
ATOM 742 C CA . ARG A 1 87 ? 5.891 -6.323 1.685 1.00 97.75 87 ARG A CA 1
ATOM 743 C C . ARG A 1 87 ? 6.280 -5.237 0.700 1.00 97.75 87 ARG A C 1
ATOM 745 O O . ARG A 1 87 ? 5.544 -4.274 0.502 1.00 97.75 87 ARG A O 1
ATOM 752 N N . ILE A 1 88 ? 7.407 -5.454 0.036 1.00 96.62 88 ILE A N 1
ATOM 753 C CA . ILE A 1 88 ? 7.709 -4.802 -1.232 1.00 96.62 88 ILE A CA 1
ATOM 754 C C . ILE A 1 88 ? 7.083 -5.664 -2.327 1.00 96.62 88 ILE A C 1
ATOM 756 O O . ILE A 1 88 ? 7.344 -6.864 -2.406 1.00 96.62 88 ILE A O 1
ATOM 760 N N . VAL A 1 89 ? 6.185 -5.073 -3.113 1.00 95.56 89 VAL A N 1
ATOM 761 C CA . VAL A 1 89 ? 5.336 -5.810 -4.062 1.00 95.56 89 VAL A CA 1
ATOM 762 C C . VAL A 1 89 ? 6.129 -6.230 -5.303 1.00 95.56 89 VAL A C 1
ATOM 764 O O . VAL A 1 89 ? 5.901 -7.313 -5.860 1.00 95.56 89 VAL A O 1
ATOM 767 N N . TYR A 1 90 ? 7.095 -5.397 -5.700 1.00 93.69 90 TYR A N 1
ATOM 768 C CA . TYR A 1 90 ? 7.993 -5.649 -6.820 1.00 93.69 90 TYR A CA 1
ATOM 769 C C . TYR A 1 90 ? 9.414 -5.156 -6.530 1.00 93.69 90 TYR A C 1
ATOM 771 O O . TYR A 1 90 ? 9.611 -4.089 -5.951 1.00 93.69 90 TYR A O 1
ATOM 779 N N . ASP A 1 91 ? 10.409 -5.943 -6.926 1.00 90.69 91 ASP A N 1
ATOM 780 C CA . ASP A 1 91 ? 11.833 -5.726 -6.640 1.00 90.69 91 ASP A CA 1
ATOM 781 C C . ASP A 1 91 ? 12.522 -4.759 -7.621 1.00 90.69 91 ASP A C 1
ATOM 783 O O . ASP A 1 91 ? 13.680 -4.395 -7.422 1.00 90.69 91 ASP A O 1
ATOM 787 N N . LYS A 1 92 ? 11.800 -4.298 -8.647 1.00 92.75 92 LYS A N 1
ATOM 788 C CA . LYS A 1 92 ? 12.237 -3.289 -9.622 1.00 92.75 92 LYS A CA 1
ATOM 789 C C . LYS A 1 92 ? 11.315 -2.074 -9.613 1.00 92.75 92 LYS A C 1
ATOM 791 O O . LYS A 1 92 ? 10.335 -2.029 -8.871 1.00 92.75 92 LYS A O 1
ATOM 796 N N . GLU A 1 93 ? 11.641 -1.091 -10.448 1.00 95.75 93 GLU A N 1
ATOM 797 C CA . GLU A 1 93 ? 10.857 0.131 -10.567 1.00 95.75 93 GLU A CA 1
ATOM 798 C C . GLU A 1 93 ? 9.417 -0.168 -11.003 1.00 95.75 93 GLU A C 1
ATOM 800 O O . GLU A 1 93 ? 9.159 -0.748 -12.061 1.00 95.75 93 GLU A O 1
ATOM 805 N N . ALA A 1 94 ? 8.477 0.208 -10.144 1.00 96.56 94 ALA A N 1
ATOM 806 C CA . ALA A 1 94 ? 7.054 0.020 -10.355 1.00 96.56 94 ALA A CA 1
ATOM 807 C C . ALA A 1 94 ? 6.254 1.000 -9.494 1.00 96.56 94 ALA A C 1
ATOM 809 O O . ALA A 1 94 ? 6.750 1.559 -8.514 1.00 96.56 94 ALA A O 1
ATOM 810 N N . PHE A 1 95 ? 4.988 1.173 -9.857 1.00 96.81 95 PHE A N 1
ATOM 811 C CA . PHE A 1 95 ? 4.060 2.074 -9.192 1.00 96.81 95 PHE A CA 1
ATOM 812 C C . PHE A 1 95 ? 2.756 1.353 -8.894 1.00 96.81 95 PHE A C 1
ATOM 814 O O . PHE A 1 95 ? 2.202 0.704 -9.777 1.00 96.81 95 PHE A O 1
ATOM 821 N N . VAL A 1 96 ? 2.239 1.484 -7.675 1.00 97.19 96 VAL A N 1
ATOM 822 C CA . VAL A 1 96 ? 0.896 1.022 -7.316 1.00 97.19 96 VAL A CA 1
ATOM 823 C C . VAL A 1 96 ? -0.145 2.106 -7.569 1.00 97.19 96 VAL A C 1
ATOM 825 O O . VAL A 1 96 ? 0.085 3.282 -7.282 1.00 97.19 96 VAL A O 1
ATOM 828 N N . TYR A 1 97 ? -1.316 1.685 -8.047 1.00 97.12 97 TYR A N 1
ATOM 829 C CA . TYR A 1 97 ? -2.481 2.548 -8.253 1.00 97.12 97 TYR A CA 1
ATOM 830 C C . TYR A 1 97 ? -3.767 2.001 -7.619 1.00 97.12 97 TYR A C 1
ATOM 832 O O . TYR A 1 97 ? -4.675 2.787 -7.346 1.00 97.12 97 TYR A O 1
ATOM 840 N N . GLY A 1 98 ? -3.837 0.698 -7.325 1.00 97.31 98 GLY A N 1
ATOM 841 C CA . GLY A 1 98 ? -5.017 0.057 -6.745 1.00 97.31 98 GLY A CA 1
ATOM 842 C C . GLY A 1 98 ? -4.705 -0.862 -5.567 1.00 97.3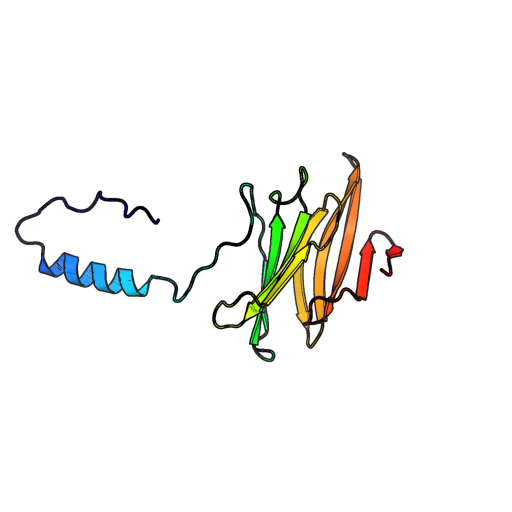1 98 GLY A C 1
ATOM 843 O O . GLY A 1 98 ? -3.632 -1.460 -5.485 1.00 97.31 98 GLY A O 1
ATOM 844 N N . LEU A 1 99 ? -5.675 -0.964 -4.658 1.00 98.31 99 LEU A N 1
ATOM 845 C CA . LEU A 1 99 ? -5.696 -1.893 -3.531 1.00 98.31 99 LEU A CA 1
ATOM 846 C C . LEU A 1 99 ? -7.140 -2.320 -3.276 1.00 98.31 99 LEU A C 1
ATOM 848 O O . LEU A 1 99 ? -8.023 -1.469 -3.158 1.00 98.31 99 LEU A O 1
ATOM 852 N N . TYR A 1 100 ? -7.361 -3.621 -3.162 1.00 97.94 100 TYR A N 1
ATOM 853 C CA . TYR A 1 100 ? -8.643 -4.206 -2.790 1.00 97.94 100 TYR A CA 1
ATOM 854 C C . TYR A 1 100 ? -8.405 -5.510 -2.029 1.00 97.94 100 TYR A C 1
ATOM 856 O O . TYR A 1 100 ? -7.413 -6.186 -2.291 1.00 97.94 100 TYR A O 1
ATOM 864 N N . ALA A 1 101 ? -9.287 -5.881 -1.106 1.00 96.56 101 ALA A N 1
ATOM 865 C CA . ALA A 1 101 ? -9.239 -7.189 -0.462 1.00 96.56 101 ALA A CA 1
ATOM 866 C C . ALA A 1 101 ? -10.630 -7.826 -0.429 1.00 96.56 101 ALA A C 1
ATOM 868 O O . ALA A 1 101 ? -11.631 -7.122 -0.321 1.00 96.56 101 ALA A O 1
ATOM 869 N N . ASP A 1 102 ? -10.674 -9.148 -0.545 1.00 94.75 102 ASP A N 1
ATOM 870 C CA . ASP A 1 102 ? -11.894 -9.952 -0.520 1.00 94.75 102 ASP A CA 1
ATOM 871 C C . ASP A 1 102 ? -11.603 -11.310 0.121 1.00 94.75 102 ASP A C 1
ATOM 873 O O . ASP A 1 102 ? -10.798 -12.106 -0.392 1.00 94.75 102 ASP A O 1
ATOM 877 N N . GLY A 1 103 ? -12.224 -11.548 1.278 1.00 93.19 103 GLY A N 1
ATOM 878 C CA . GLY A 1 103 ? -11.887 -12.671 2.140 1.00 93.19 103 GLY A CA 1
ATOM 879 C C . GLY A 1 103 ? -10.378 -12.733 2.373 1.00 93.19 103 GLY A C 1
ATOM 880 O O . GLY A 1 103 ? -9.726 -11.731 2.661 1.00 93.19 103 GLY A O 1
ATOM 881 N N . GLU A 1 104 ? -9.785 -13.910 2.221 1.00 94.31 104 GLU A N 1
ATOM 882 C CA . GLU A 1 104 ? -8.356 -14.106 2.485 1.00 94.31 104 GLU A CA 1
ATOM 883 C C . GLU A 1 104 ? -7.424 -13.494 1.424 1.00 94.31 104 GLU A C 1
ATOM 885 O O . GLU A 1 104 ? -6.212 -13.689 1.494 1.00 94.31 104 GLU A O 1
ATOM 890 N N . ASN A 1 105 ? -7.954 -12.786 0.425 1.00 96.25 105 ASN A N 1
ATOM 891 C CA . ASN A 1 105 ? -7.202 -12.350 -0.743 1.00 96.25 105 ASN A CA 1
ATOM 892 C C . ASN A 1 105 ? -7.019 -10.837 -0.759 1.00 96.25 105 ASN A C 1
ATOM 894 O O . ASN A 1 105 ? -7.968 -10.083 -0.573 1.00 96.25 105 ASN A O 1
ATOM 898 N N . ILE A 1 106 ? -5.811 -10.395 -1.091 1.00 98.06 106 ILE A N 1
ATOM 899 C CA . ILE A 1 106 ? -5.460 -8.990 -1.271 1.00 98.06 106 ILE A CA 1
ATOM 900 C C . ILE A 1 106 ? -4.966 -8.817 -2.704 1.00 98.06 106 ILE A C 1
ATOM 902 O O . ILE A 1 106 ? -4.069 -9.531 -3.152 1.00 98.06 106 ILE A O 1
ATOM 906 N N . TYR A 1 107 ? -5.539 -7.860 -3.417 1.00 97.12 107 TYR A N 1
ATOM 907 C CA . TYR A 1 107 ? -5.251 -7.560 -4.810 1.00 97.12 107 TYR A CA 1
ATOM 908 C C . TYR A 1 107 ? -4.643 -6.169 -4.932 1.00 97.12 107 TYR A C 1
ATOM 910 O O . TYR A 1 107 ? -5.159 -5.190 -4.386 1.00 97.12 107 TYR A O 1
ATOM 918 N N . ILE A 1 108 ? -3.546 -6.085 -5.675 1.00 97.56 108 ILE A N 1
ATOM 919 C CA . ILE A 1 108 ? -2.813 -4.845 -5.916 1.00 97.56 108 ILE A CA 1
ATOM 920 C C . ILE A 1 108 ? -2.608 -4.686 -7.408 1.00 97.56 108 ILE A C 1
ATOM 922 O O . ILE A 1 108 ? -2.127 -5.609 -8.063 1.00 97.56 108 ILE A O 1
ATOM 926 N N . THR A 1 109 ? -2.928 -3.509 -7.936 1.00 97.00 109 THR A N 1
ATOM 927 C CA . THR A 1 109 ? -2.705 -3.186 -9.346 1.00 97.00 109 THR A CA 1
ATOM 928 C C . THR A 1 109 ? -1.815 -1.971 -9.505 1.00 97.00 109 THR A C 1
ATOM 930 O O . THR A 1 109 ? -1.767 -1.083 -8.646 1.00 97.00 109 THR A O 1
ATOM 933 N N . GLY A 1 110 ? -1.102 -1.926 -10.622 1.00 96.69 110 GLY A N 1
ATOM 934 C CA . GLY A 1 110 ? -0.147 -0.869 -10.877 1.00 96.69 110 GLY A CA 1
ATOM 935 C C . GLY A 1 110 ? 0.514 -0.971 -12.242 1.00 96.69 110 GLY A C 1
ATOM 936 O O . GLY A 1 110 ? 0.027 -1.682 -13.119 1.00 96.69 110 GLY A O 1
ATOM 937 N N . LEU A 1 111 ? 1.634 -0.271 -12.401 1.00 95.69 111 LEU A N 1
ATOM 938 C CA . LEU A 1 111 ? 2.494 -0.339 -13.579 1.00 95.69 111 LEU A CA 1
ATOM 939 C C . LEU A 1 111 ? 3.895 -0.815 -13.184 1.00 95.69 111 LEU A C 1
ATOM 941 O O . LEU A 1 111 ? 4.463 -0.303 -12.220 1.00 95.69 111 LEU A O 1
ATOM 945 N N . VAL A 1 112 ? 4.463 -1.762 -13.928 1.00 95.44 112 VAL A N 1
ATOM 946 C CA . VAL A 1 112 ? 5.900 -2.075 -13.882 1.00 95.44 112 VAL A CA 1
ATOM 947 C C . VAL A 1 112 ? 6.620 -1.291 -14.971 1.00 95.44 112 VAL A C 1
ATOM 949 O O . VAL A 1 112 ? 6.128 -1.192 -16.096 1.00 95.44 112 VAL A O 1
ATOM 952 N N . VAL A 1 113 ? 7.791 -0.740 -14.655 1.00 94.31 113 VAL A N 1
ATOM 953 C CA . VAL A 1 113 ? 8.623 -0.025 -15.628 1.00 94.31 113 VAL A CA 1
ATOM 954 C C . VAL A 1 113 ? 9.576 -1.014 -16.290 1.00 94.31 113 VAL A C 1
ATOM 956 O O . VAL A 1 113 ? 10.435 -1.601 -15.632 1.00 94.31 113 VAL A O 1
ATOM 959 N N . LYS A 1 114 ? 9.434 -1.199 -17.606 1.00 90.38 114 LYS A N 1
ATOM 960 C CA . LYS A 1 114 ? 10.330 -2.047 -18.411 1.00 90.38 114 LYS A CA 1
ATOM 961 C C . LYS A 1 114 ? 11.491 -1.254 -18.995 1.00 90.38 114 LYS A C 1
ATOM 963 O O . LYS A 1 114 ? 12.605 -1.763 -19.108 1.00 90.38 114 LYS A O 1
ATOM 968 N N . SER A 1 115 ? 11.227 -0.009 -19.384 1.00 92.12 115 SER A N 1
ATOM 969 C CA . SER A 1 115 ? 12.220 0.920 -19.918 1.00 92.12 115 SER A CA 1
ATOM 970 C C . SER A 1 115 ? 11.765 2.372 -19.725 1.00 92.12 115 SER A C 1
ATOM 972 O O . SER A 1 115 ? 10.679 2.630 -19.216 1.00 92.12 115 SER A O 1
ATOM 974 N N . LYS A 1 116 ? 12.564 3.342 -20.189 1.00 90.50 116 LYS A N 1
ATOM 975 C CA . LYS A 1 116 ? 12.216 4.775 -20.131 1.00 90.50 116 LYS A CA 1
ATOM 976 C C . LYS A 1 116 ? 10.932 5.148 -20.885 1.00 90.50 116 LYS A C 1
ATOM 978 O O . LYS A 1 116 ? 10.410 6.233 -20.657 1.00 90.50 116 LYS A O 1
ATOM 983 N N . VAL A 1 117 ? 10.477 4.306 -21.812 1.00 92.62 117 VAL A N 1
ATOM 984 C CA . VAL A 1 117 ? 9.324 4.575 -22.688 1.00 92.62 117 VAL A CA 1
ATOM 985 C C . VAL A 1 117 ? 8.283 3.456 -22.658 1.00 92.62 117 VAL A C 1
ATOM 987 O O . VAL A 1 117 ? 7.345 3.496 -23.446 1.00 92.62 117 VAL A O 1
ATOM 990 N N . ASP A 1 118 ? 8.455 2.453 -21.791 1.00 93.19 118 ASP A N 1
ATOM 991 C CA . ASP A 1 118 ? 7.632 1.243 -21.806 1.00 93.19 1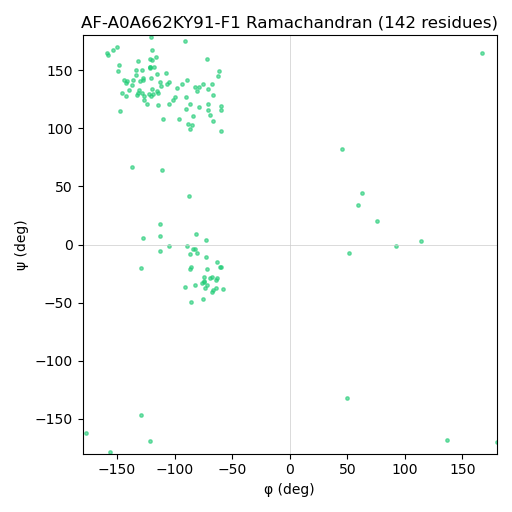18 ASP A CA 1
ATOM 992 C C . ASP A 1 118 ? 7.270 0.769 -20.395 1.00 93.19 118 ASP A C 1
ATOM 994 O O . ASP A 1 118 ? 8.129 0.668 -19.507 1.00 93.19 118 ASP A O 1
ATOM 998 N N . THR A 1 119 ? 5.991 0.453 -20.217 1.00 93.56 119 THR A N 1
ATOM 999 C CA . THR A 1 119 ? 5.395 0.014 -18.956 1.00 93.56 119 THR A CA 1
ATOM 1000 C C . THR A 1 119 ? 4.324 -1.035 -19.214 1.00 93.56 119 THR A C 1
ATOM 1002 O O . THR A 1 119 ? 3.501 -0.849 -20.108 1.00 93.56 119 THR A O 1
ATOM 1005 N N . ASP A 1 120 ? 4.246 -2.048 -18.354 1.00 94.69 120 ASP A N 1
ATOM 1006 C CA . ASP A 1 120 ? 3.121 -2.988 -18.337 1.00 94.69 120 ASP A CA 1
ATOM 1007 C C . ASP A 1 120 ? 2.230 -2.744 -17.127 1.00 94.69 120 ASP A C 1
ATOM 1009 O O . ASP A 1 120 ?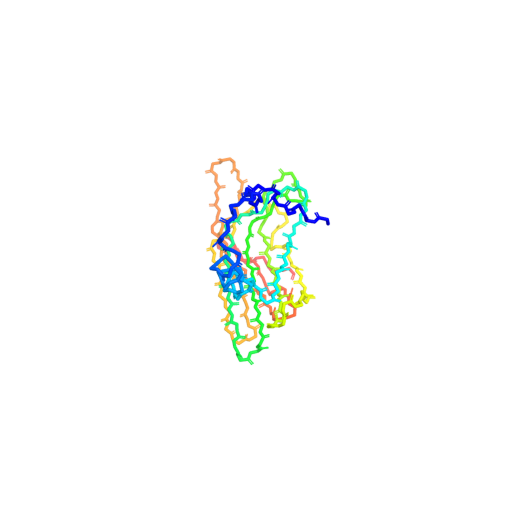 2.714 -2.440 -16.036 1.00 94.69 120 ASP A O 1
ATOM 1013 N N . VAL A 1 121 ? 0.931 -2.994 -17.284 1.00 93.88 121 VAL A N 1
ATOM 1014 C CA . VAL A 1 121 ? 0.036 -3.168 -16.137 1.00 93.88 121 VAL A CA 1
ATOM 1015 C C . VAL A 1 121 ? 0.403 -4.445 -15.395 1.00 93.88 121 VAL A C 1
ATOM 1017 O O . VAL A 1 121 ? 0.628 -5.480 -16.024 1.00 93.88 121 VAL A O 1
ATOM 1020 N N . PHE A 1 122 ? 0.399 -4.378 -14.063 1.00 93.62 122 PHE A N 1
ATOM 1021 C CA . PHE A 1 122 ? 0.466 -5.561 -13.219 1.00 93.62 122 PHE A CA 1
ATOM 1022 C C . PHE A 1 122 ? -0.766 -5.745 -12.332 1.00 93.62 122 PHE A C 1
ATOM 1024 O O . PHE A 1 122 ? -1.406 -4.778 -11.912 1.00 93.62 122 PHE A O 1
ATOM 1031 N N . LEU A 1 123 ? -1.034 -7.009 -12.000 1.00 94.81 123 LEU A N 1
ATOM 1032 C CA . LEU A 1 123 ? -1.911 -7.448 -10.917 1.00 94.81 123 LEU A CA 1
ATOM 1033 C C . LEU A 1 123 ? -1.131 -8.420 -10.023 1.00 94.81 123 LEU A C 1
ATOM 1035 O O . LEU A 1 123 ? -0.608 -9.431 -10.494 1.00 94.81 123 LEU A O 1
ATOM 1039 N N . ALA A 1 124 ? -1.063 -8.122 -8.729 1.00 94.81 124 ALA A N 1
ATOM 1040 C CA . ALA A 1 124 ? -0.489 -8.994 -7.713 1.00 94.81 124 ALA A CA 1
ATOM 1041 C C . ALA A 1 124 ? -1.582 -9.479 -6.763 1.00 94.81 124 ALA A C 1
ATOM 1043 O O . ALA A 1 124 ? -2.451 -8.699 -6.366 1.00 94.81 124 ALA A O 1
ATOM 1044 N N . LYS A 1 125 ? -1.503 -10.753 -6.372 1.00 95.69 125 LYS A N 1
ATOM 1045 C CA . LYS A 1 125 ? -2.393 -11.359 -5.381 1.00 95.69 125 LYS A CA 1
ATOM 1046 C C . LYS A 1 125 ? -1.589 -11.847 -4.178 1.00 95.69 125 LYS A C 1
ATOM 1048 O O . LYS A 1 125 ? -0.625 -12.594 -4.349 1.00 95.69 125 LYS A O 1
ATOM 1053 N N . TYR A 1 126 ? -2.020 -11.464 -2.984 1.00 96.81 126 TYR A N 1
ATOM 1054 C CA . TYR A 1 126 ? -1.476 -11.907 -1.702 1.00 96.81 126 TYR A CA 1
ATOM 1055 C C . TYR A 1 126 ? -2.562 -12.568 -0.854 1.00 96.81 126 TYR A C 1
ATOM 1057 O O . TYR A 1 126 ? -3.745 -12.302 -1.072 1.00 96.81 126 TYR A O 1
ATOM 1065 N N . ASN A 1 127 ? -2.170 -13.383 0.124 1.00 96.62 127 ASN A N 1
ATOM 1066 C CA . ASN A 1 127 ? -3.047 -13.706 1.248 1.00 96.62 127 ASN A CA 1
ATOM 1067 C C . ASN A 1 127 ? -2.868 -12.748 2.434 1.00 96.62 127 ASN A C 1
ATOM 1069 O O . ASN A 1 127 ? -1.968 -11.907 2.466 1.00 96.62 127 ASN A O 1
ATOM 1073 N N . VAL A 1 128 ? -3.706 -12.929 3.452 1.00 95.94 128 VAL A N 1
ATOM 1074 C CA . VAL A 1 128 ? -3.714 -12.182 4.728 1.00 95.94 128 VAL A CA 1
ATOM 1075 C C . VAL A 1 128 ? -2.418 -12.295 5.541 1.00 95.94 128 VAL A C 1
ATOM 1077 O O . VAL A 1 128 ? -2.153 -11.449 6.403 1.00 95.94 128 VAL A O 1
ATOM 1080 N N . ASN A 1 129 ? -1.596 -13.311 5.262 1.00 96.69 129 ASN A N 1
ATOM 1081 C CA . ASN A 1 129 ? -0.271 -13.510 5.859 1.00 96.69 129 ASN A CA 1
ATOM 1082 C C . ASN A 1 129 ? 0.838 -12.806 5.052 1.00 96.69 129 ASN A C 1
ATOM 1084 O O . ASN A 1 129 ? 2.013 -12.831 5.426 1.00 96.69 129 ASN A O 1
ATOM 1088 N N . GLY A 1 130 ? 0.477 -12.15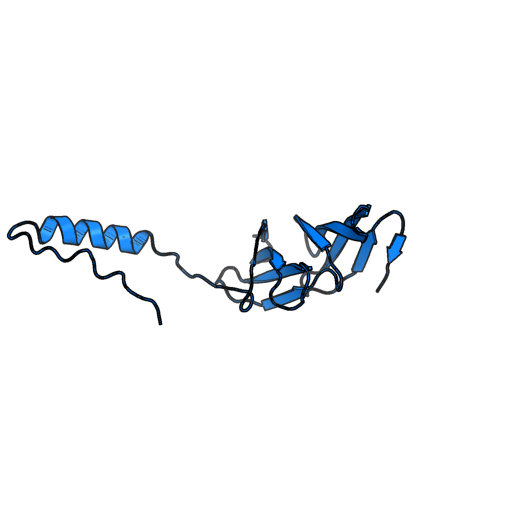3 3.944 1.00 95.56 130 GLY A N 1
ATOM 1089 C CA . GLY A 1 130 ? 1.403 -11.465 3.055 1.00 95.56 130 GLY A CA 1
ATOM 1090 C C . GLY A 1 130 ? 2.207 -12.418 2.171 1.00 95.56 130 GLY A C 1
ATOM 1091 O O . GLY A 1 130 ? 3.278 -12.042 1.690 1.00 95.56 130 GLY A O 1
ATOM 1092 N N . GLU A 1 131 ? 1.739 -13.647 1.969 1.00 95.38 131 GLU A N 1
ATOM 1093 C CA . GLU A 1 131 ? 2.321 -14.583 1.007 1.00 95.38 131 GLU A CA 1
ATOM 1094 C C . GLU A 1 131 ? 1.768 -14.275 -0.383 1.00 95.38 131 GLU A C 1
ATOM 1096 O O . GLU A 1 131 ? 0.576 -14.013 -0.550 1.00 95.38 131 GLU A O 1
ATOM 1101 N N . LYS A 1 132 ? 2.648 -14.261 -1.381 1.00 91.12 132 LYS A N 1
ATOM 1102 C CA . LYS A 1 132 ? 2.316 -13.902 -2.759 1.00 91.12 132 LYS A CA 1
ATOM 1103 C C . LYS A 1 132 ? 1.908 -15.157 -3.527 1.00 91.12 132 LYS A C 1
ATOM 1105 O O . LYS A 1 132 ? 2.680 -16.103 -3.583 1.00 91.12 132 LYS A O 1
ATOM 1110 N N . TYR A 1 133 ? 0.740 -15.140 -4.166 1.00 81.62 133 TYR A N 1
ATOM 1111 C CA . TYR A 1 133 ? 0.310 -16.228 -5.059 1.00 81.62 133 TYR A CA 1
ATOM 1112 C C . TYR A 1 133 ? 0.806 -16.054 -6.500 1.00 81.62 133 TYR A C 1
ATOM 1114 O O . TYR A 1 133 ? 0.853 -17.016 -7.258 1.00 81.62 133 TYR A O 1
ATOM 1122 N N . GLY A 1 134 ? 1.153 -14.828 -6.899 1.00 75.69 134 GLY A N 1
ATOM 1123 C CA . GLY A 1 134 ? 1.722 -14.539 -8.213 1.00 75.69 134 GLY A CA 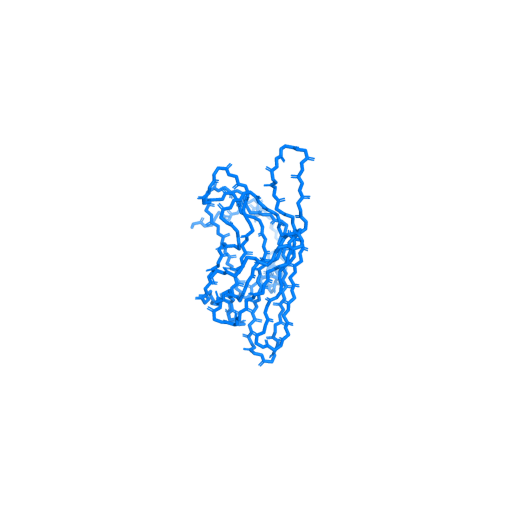1
ATOM 1124 C C . GLY A 1 134 ? 1.735 -13.049 -8.541 1.00 75.69 134 GLY A C 1
ATOM 1125 O O . GLY A 1 134 ? 1.063 -12.239 -7.890 1.00 75.69 134 GLY A O 1
ATOM 1126 N N . LEU A 1 135 ? 2.518 -12.687 -9.556 1.00 77.19 135 LEU A N 1
ATOM 1127 C CA . LEU A 1 135 ? 2.474 -11.376 -10.203 1.00 77.19 135 LEU A CA 1
ATOM 1128 C C . LEU A 1 135 ? 2.231 -11.579 -11.690 1.00 77.19 135 LEU A C 1
ATOM 1130 O O . LEU A 1 135 ? 3.022 -12.235 -12.364 1.00 77.19 135 LEU A O 1
ATOM 1134 N N . MET A 1 136 ? 1.147 -11.002 -12.189 1.00 77.38 136 MET A N 1
ATOM 1135 C CA . MET A 1 136 ? 0.858 -10.970 -13.615 1.00 77.38 136 MET A CA 1
ATOM 1136 C C . MET A 1 136 ? 1.265 -9.606 -14.149 1.00 77.38 136 MET A C 1
ATOM 1138 O O . MET A 1 136 ? 0.810 -8.606 -13.600 1.00 77.38 136 MET A O 1
ATOM 1142 N N . HIS A 1 137 ? 2.087 -9.554 -15.193 1.00 71.56 137 HIS A N 1
ATOM 1143 C CA . HIS A 1 137 ? 2.337 -8.337 -15.967 1.00 71.56 137 HIS A CA 1
ATOM 1144 C C . HIS A 1 137 ? 2.473 -8.715 -17.445 1.00 71.56 137 HIS A C 1
ATOM 1146 O O . HIS A 1 137 ? 3.217 -9.639 -17.756 1.00 71.56 137 HIS A O 1
ATOM 1152 N N . GLY A 1 138 ? 1.721 -8.057 -18.334 1.00 59.16 138 GLY A N 1
ATOM 1153 C CA . GLY A 1 138 ? 1.731 -8.330 -19.782 1.00 59.16 138 GLY A CA 1
ATOM 1154 C C . GLY A 1 138 ? 1.675 -9.823 -20.147 1.00 59.16 138 GLY A C 1
ATOM 1155 O O . GLY A 1 138 ? 2.716 -10.418 -20.386 1.00 59.16 138 GLY A O 1
ATOM 1156 N N . GLU A 1 139 ? 0.477 -10.425 -20.160 1.00 54.31 139 GLU A N 1
ATOM 1157 C CA . GLU A 1 139 ? 0.165 -11.845 -20.484 1.00 54.31 139 GLU A CA 1
ATOM 1158 C C . GLU A 1 139 ? 0.956 -12.948 -19.742 1.00 54.31 139 GLU A C 1
ATOM 1160 O O . GLU A 1 139 ? 0.598 -14.123 -19.824 1.00 54.31 139 GLU A O 1
ATOM 1165 N N . VAL A 1 140 ? 1.979 -12.609 -18.959 1.00 53.69 140 VAL A N 1
ATOM 1166 C CA . VAL A 1 140 ? 2.839 -13.563 -18.263 1.00 53.69 140 VAL A CA 1
ATOM 1167 C C . VAL A 1 140 ? 2.484 -13.581 -16.781 1.00 53.69 140 VAL A C 1
ATOM 1169 O O . VAL A 1 140 ? 2.580 -12.572 -16.079 1.00 53.69 140 VAL A O 1
ATOM 1172 N N . ILE A 1 141 ? 2.094 -14.759 -16.294 1.00 53.31 141 ILE A N 1
ATOM 1173 C CA . ILE A 1 141 ? 2.027 -15.060 -14.864 1.00 53.31 141 ILE A CA 1
ATOM 1174 C C . ILE A 1 141 ? 3.434 -15.471 -14.436 1.00 53.31 141 ILE A C 1
ATOM 1176 O O . ILE A 1 141 ? 3.903 -16.547 -14.805 1.00 53.31 141 ILE A O 1
ATOM 1180 N N . ILE A 1 142 ? 4.107 -14.641 -13.641 1.00 54.22 142 ILE A N 1
ATOM 1181 C CA . ILE A 1 142 ? 5.303 -15.082 -12.925 1.00 54.22 142 ILE A CA 1
ATOM 1182 C C . ILE A 1 142 ? 4.818 -15.698 -11.614 1.00 54.22 142 ILE A C 1
ATOM 1184 O O . ILE A 1 142 ? 4.472 -14.989 -10.662 1.00 54.22 142 ILE A O 1
ATOM 1188 N N . ALA A 1 143 ? 4.737 -17.028 -11.596 1.00 40.19 143 ALA A N 1
ATOM 1189 C CA . ALA A 1 143 ? 4.658 -17.785 -10.356 1.00 40.19 143 ALA A CA 1
ATOM 1190 C C . ALA A 1 143 ? 6.033 -17.691 -9.677 1.00 40.19 143 ALA A C 1
ATOM 1192 O O . ALA A 1 143 ? 7.047 -18.018 -10.294 1.00 40.19 143 ALA A O 1
ATOM 1193 N N . THR A 1 144 ? 6.060 -17.160 -8.457 1.00 46.72 144 THR A N 1
ATOM 1194 C CA . THR A 1 144 ? 7.256 -17.082 -7.603 1.00 46.72 144 THR A CA 1
ATOM 1195 C C . THR A 1 144 ? 7.237 -18.199 -6.587 1.00 46.72 144 THR A C 1
ATOM 1197 O O . THR A 1 144 ? 6.142 -18.386 -6.011 1.00 46.72 144 THR A O 1
#

Mean predicted aligned error: 9.95 Å

Secondary structure (DSSP, 8-state):
------------TT-HHHHHHHHHHHHHTS-S-----S-SS-EEEEEEEEETTTTEEEEEEEE-SSSSS-EEEEEEEETTS-EEEEEES-SSSEEEEEEEEETTEEEEEEEEEEETTEEEEEEEEEETT--EEEEEETTEEE--

Sequence (144 aa):
MFYLNRFYQKKLHGVDEIVANDLSDLQKLKPKWSHFWGGDHMERESKIYVDKEQRYIYVSGNTRSFNNFVQPFLLKYGLDGSLEWYRIVYDKEAFVYGLYADGENIYITGLVVKSKVDTDVFLAKYNVNGEKYGLMHGEVIIAT

Nearest PDB structures (foldseek):
  7svm-assembly1_A  TM=5.872E-01  e=2.112E-02  Homo sapiens
  7a3j-assembly1_B  TM=5.910E-01  e=7.079E-02  Homo sapiens
  8asv-assembly1_A  TM=4.508E-01  e=3.052E-02  Saccharomyces cerevisiae
  6trw-assembly2_C  TM=5.593E-01  e=1.330E-01  Homo sapiens
  1p32-assembly1_B  TM=3.039E-01  e=4.230E-01  Homo sapiens

Foldseek 3Di:
DDDDPPPPDPDDPPCVVVVVVVVVVVVVVDDPDDDDDAAPDDWDQKDWDADPPVQKIKIWTWYCRPDVAIFIKIWIDGNSGHTPDMDGQDPAHWTWNDWDDDVQKIKTWTWDDPDPPDIWIKIWIAGPNRHTQFIDTDNDTPGD